Protein AF-A0A251R6C5-F1 (afdb_monomer_lite)

InterPro domains:
  IPR000308 14-3-3 protein [PTHR18860] (1-71)
  IPR023409 14-3-3 protein, conserved site [PS00796] (22-32)
  IPR023410 14-3-3 domain [PF00244] (1-71)
  IPR023410 14-3-3 domain [SM00101] (1-84)
  IPR036815 14-3-3 domain superfamily [G3DSA:1.20.190.20] (1-75)
  IPR036815 14-3-3 domain superfamily [SSF48445] (1-71)

Sequence (87 aa):
MMEFVEKVLASAEKEELTVEERNLLSVAYKNVIGARRASWRIISSIEQKEENRGNDDYVAMIRDYRSKIETCDGISRLPLFLYGPNF

Foldseek 3Di:
DVVVLVVVVVVCVVPPDDPVRVVVSVVVVCVLLVVLVVVLVVLVVVLVVVVVVVVVVVNVVSVVVSVVSCVVRVCVPPDCVVVDPDD

pLDDT: mean 71.57, std 14.41, range [37.53, 87.12]

Secondary structure (DSSP, 8-state):
-HHHHHHHHHHHTTS---HHHHHHHHHHHHHHHHHHHHHHHHHHHHHHHHHTTT-HHHHHHHHHHHHHHHHHS-GGGS-GGGSSS--

Radius of gyration: 17.15 Å; chains: 1; bounding box: 37×20×48 Å

Organism: Prunus persica (NCBI:txid3760)

Structure (mmCIF, N/CA/C/O backbone):
data_AF-A0A251R6C5-F1
#
_entry.id   AF-A0A251R6C5-F1
#
loop_
_atom_site.group_PDB
_atom_site.id
_atom_site.type_symbol
_atom_site.label_atom_id
_atom_site.label_alt_id
_atom_site.label_comp_id
_atom_site.label_asym_id
_atom_site.label_entity_id
_atom_site.label_seq_id
_atom_site.pdbx_PDB_ins_code
_atom_site.Cartn_x
_atom_site.Cartn_y
_atom_site.Cartn_z
_atom_site.occupancy
_atom_site.B_iso_or_equiv
_atom_site.auth_seq_id
_atom_site.auth_comp_id
_atom_site.auth_asym_id
_atom_site.auth_atom_id
_atom_site.pdbx_PDB_model_num
ATOM 1 N N . MET A 1 1 ? -2.529 0.720 -14.514 1.00 57.66 1 MET A N 1
ATOM 2 C CA . MET A 1 1 ? -1.104 1.146 -14.519 1.00 57.66 1 MET A CA 1
ATOM 3 C C . MET A 1 1 ? -0.180 -0.007 -14.133 1.00 57.66 1 MET A C 1
ATOM 5 O O . MET A 1 1 ? 0.720 -0.303 -14.902 1.00 57.66 1 MET A O 1
ATOM 9 N N . MET A 1 2 ? -0.426 -0.697 -13.012 1.00 53.88 2 MET A N 1
ATOM 10 C CA . MET A 1 2 ? 0.351 -1.883 -12.610 1.00 53.88 2 MET A CA 1
ATOM 11 C C . MET A 1 2 ? 0.255 -3.026 -13.641 1.00 53.88 2 MET A C 1
ATOM 13 O O . MET A 1 2 ? 1.284 -3.527 -14.066 1.00 53.88 2 MET A O 1
ATOM 17 N N . GLU A 1 3 ? -0.940 -3.293 -14.181 1.00 60.97 3 GLU A N 1
ATOM 18 C CA . GLU A 1 3 ? -1.142 -4.242 -15.296 1.00 60.97 3 GLU A CA 1
ATOM 19 C C . GLU A 1 3 ? -0.340 -3.891 -16.559 1.00 60.97 3 GLU A C 1
ATOM 21 O O . GLU A 1 3 ? 0.063 -4.765 -17.316 1.00 60.97 3 GLU A O 1
ATOM 26 N N . PHE A 1 4 ? -0.097 -2.600 -16.806 1.00 59.81 4 PHE A N 1
ATOM 27 C CA . PHE A 1 4 ? 0.650 -2.157 -17.984 1.00 59.81 4 PHE A CA 1
ATOM 28 C C . PHE A 1 4 ? 2.150 -2.392 -17.792 1.00 59.81 4 PHE A C 1
ATOM 30 O O . PHE A 1 4 ? 2.822 -2.850 -18.706 1.00 59.81 4 PHE A O 1
ATOM 37 N N . VAL A 1 5 ? 2.657 -2.143 -16.581 1.00 62.75 5 VAL A N 1
ATOM 38 C CA . VAL A 1 5 ? 4.038 -2.458 -16.187 1.00 62.75 5 VAL A CA 1
ATOM 39 C C . VAL A 1 5 ? 4.277 -3.968 -16.220 1.00 62.75 5 VAL A C 1
ATOM 41 O O . VAL A 1 5 ? 5.292 -4.414 -16.741 1.00 62.75 5 VAL A O 1
ATOM 44 N N . GLU A 1 6 ? 3.325 -4.757 -15.727 1.00 64.06 6 GLU A N 1
ATOM 45 C CA . GLU A 1 6 ? 3.396 -6.219 -15.719 1.00 64.06 6 GLU A CA 1
ATOM 46 C C . GLU A 1 6 ? 3.345 -6.803 -17.137 1.00 64.06 6 GLU A C 1
ATOM 48 O O . GLU A 1 6 ? 4.129 -7.683 -17.477 1.00 64.06 6 GLU A O 1
ATOM 53 N N . LYS A 1 7 ? 2.506 -6.240 -18.015 1.00 65.12 7 LYS A N 1
ATOM 54 C CA . LYS A 1 7 ? 2.451 -6.617 -19.432 1.00 65.12 7 LYS A CA 1
ATOM 55 C C . LYS A 1 7 ? 3.731 -6.252 -20.190 1.00 65.12 7 LYS A C 1
ATOM 57 O O . LYS A 1 7 ? 4.171 -7.041 -21.019 1.00 65.12 7 LYS A O 1
ATOM 62 N N . VAL A 1 8 ? 4.335 -5.097 -19.890 1.00 63.50 8 VAL A N 1
ATOM 63 C CA . VAL A 1 8 ? 5.631 -4.680 -20.456 1.00 63.50 8 VAL A CA 1
ATOM 64 C C . VAL A 1 8 ? 6.759 -5.595 -19.970 1.00 63.50 8 VAL A C 1
ATOM 66 O O . VAL A 1 8 ? 7.589 -6.005 -20.775 1.00 63.50 8 VAL A O 1
ATOM 69 N N . LEU A 1 9 ? 6.756 -5.984 -18.690 1.00 59.97 9 LEU A N 1
ATOM 70 C CA . LE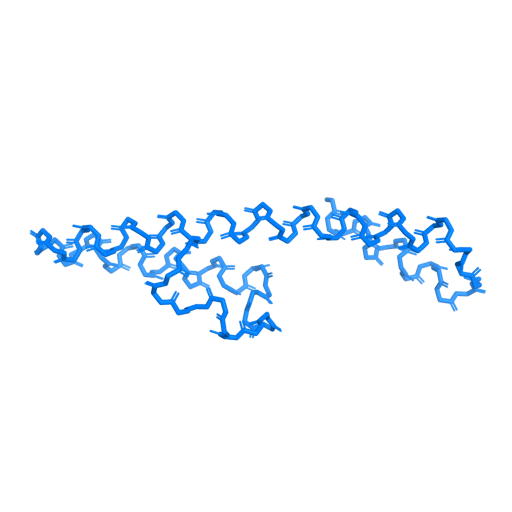U A 1 9 ? 7.698 -6.966 -18.141 1.00 59.97 9 LEU A CA 1
ATOM 71 C C . LEU A 1 9 ? 7.529 -8.348 -18.789 1.00 59.97 9 LEU A C 1
ATOM 73 O O . LEU A 1 9 ? 8.519 -8.955 -19.178 1.00 59.97 9 LEU A O 1
ATOM 77 N N . ALA A 1 10 ? 6.292 -8.811 -18.982 1.00 62.56 10 ALA A N 1
ATOM 78 C CA . ALA A 1 10 ? 6.004 -10.095 -19.624 1.00 62.56 10 ALA A CA 1
ATOM 79 C C . ALA A 1 10 ? 6.408 -10.131 -21.111 1.00 62.56 10 ALA A C 1
ATOM 81 O O . ALA A 1 10 ? 6.789 -11.181 -21.626 1.00 62.56 10 ALA A O 1
ATOM 82 N N . SER A 1 11 ? 6.349 -8.999 -21.823 1.00 58.34 11 SER A N 1
ATOM 83 C CA . SER A 1 11 ? 6.894 -8.897 -23.185 1.00 58.34 11 SER A CA 1
ATOM 84 C C . SER A 1 11 ? 8.419 -8.778 -23.214 1.00 58.34 11 SER A C 1
ATOM 86 O O . SER A 1 11 ? 9.044 -9.226 -24.172 1.00 58.34 11 SER A O 1
ATOM 88 N N . ALA A 1 12 ? 9.010 -8.214 -22.162 1.00 56.09 12 ALA A N 1
ATOM 89 C CA . ALA A 1 12 ? 10.442 -7.989 -22.030 1.00 56.09 12 ALA A CA 1
ATOM 90 C C . ALA A 1 12 ? 11.246 -9.242 -21.642 1.00 56.09 12 ALA A C 1
ATOM 92 O O . ALA A 1 12 ? 12.465 -9.232 -21.726 1.00 56.09 12 ALA A O 1
ATOM 93 N N . GLU A 1 13 ? 10.611 -10.354 -21.264 1.00 53.97 13 GLU A N 1
ATOM 94 C CA . GLU A 1 13 ? 11.336 -11.621 -21.056 1.00 53.97 13 GLU A CA 1
ATOM 95 C C . GLU A 1 13 ? 11.968 -12.175 -22.350 1.00 53.97 13 GLU A C 1
ATOM 97 O O . GLU A 1 13 ? 12.814 -13.065 -22.289 1.00 53.97 13 GLU A O 1
ATOM 102 N N . LYS A 1 14 ? 11.578 -11.656 -23.525 1.00 52.41 14 LYS A N 1
ATOM 103 C CA . LYS A 1 14 ? 12.099 -12.083 -24.834 1.00 52.41 14 LYS A CA 1
ATOM 104 C C . LYS A 1 14 ? 13.194 -11.181 -25.413 1.00 52.41 14 LYS A C 1
ATOM 106 O O . LYS A 1 14 ? 13.890 -11.626 -26.320 1.00 52.41 14 LYS A O 1
ATOM 111 N N . GLU A 1 15 ? 13.369 -9.966 -24.896 1.00 58.78 15 GLU A N 1
ATOM 112 C CA . GLU A 1 15 ? 14.399 -9.010 -25.327 1.00 58.78 15 GLU A CA 1
ATOM 113 C C . GLU A 1 15 ? 15.054 -8.386 -24.089 1.00 58.78 15 GLU A C 1
ATOM 115 O O . GLU A 1 15 ? 14.365 -7.854 -23.222 1.00 58.78 15 GLU A O 1
ATOM 120 N N . GLU A 1 16 ? 16.384 -8.460 -23.971 1.00 65.00 16 GLU A N 1
ATOM 121 C CA . GLU A 1 16 ? 17.100 -7.858 -22.841 1.00 65.00 16 GLU A CA 1
ATOM 122 C C . GLU A 1 16 ? 16.806 -6.353 -22.755 1.00 65.00 16 GLU A C 1
ATOM 124 O O . GLU A 1 16 ? 17.249 -5.571 -23.593 1.00 65.00 16 GLU A O 1
ATOM 129 N N . LEU A 1 17 ? 16.070 -5.947 -21.713 1.00 66.88 17 LEU A N 1
ATOM 130 C CA . LEU A 1 17 ? 15.787 -4.538 -21.436 1.00 66.88 17 LEU A CA 1
ATOM 131 C C . LEU A 1 17 ? 17.083 -3.746 -21.304 1.00 66.88 17 LEU A C 1
ATOM 133 O O . LEU A 1 17 ? 17.961 -4.090 -20.499 1.00 66.88 17 LEU A O 1
ATOM 137 N N . THR A 1 18 ? 17.135 -2.627 -22.018 1.00 78.62 18 THR A N 1
ATOM 138 C CA . THR A 1 18 ? 18.217 -1.652 -21.901 1.00 78.62 18 THR A CA 1
ATOM 139 C C . THR A 1 18 ? 18.247 -1.033 -20.497 1.00 78.62 18 THR A C 1
ATOM 141 O O . THR A 1 18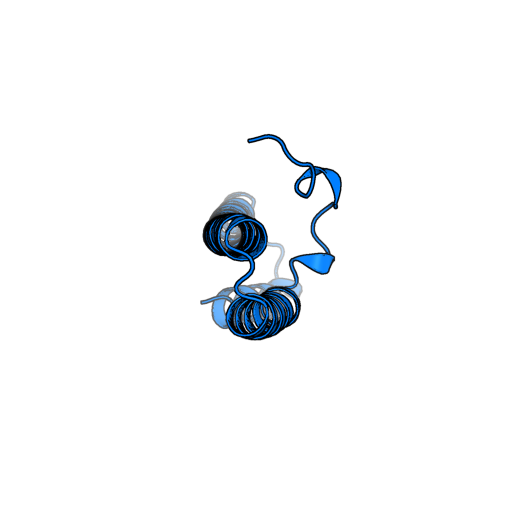 ? 17.284 -1.099 -19.718 1.00 78.62 18 THR A O 1
ATOM 144 N N . VAL A 1 19 ? 19.385 -0.437 -20.131 1.00 78.56 19 VAL A N 1
ATOM 145 C CA . VAL A 1 19 ? 19.584 0.166 -18.802 1.00 78.56 19 VAL A CA 1
ATOM 146 C C . VAL A 1 19 ? 18.552 1.273 -18.549 1.00 78.56 19 VAL A C 1
ATOM 148 O O . VAL A 1 19 ? 18.010 1.390 -17.447 1.00 78.56 19 VAL A O 1
ATOM 151 N N . GLU A 1 20 ? 18.228 2.046 -19.579 1.00 80.12 20 GLU A N 1
ATOM 152 C CA . GLU A 1 20 ? 17.251 3.128 -19.574 1.00 80.12 20 GLU A CA 1
ATOM 153 C C . GLU A 1 20 ? 15.825 2.616 -19.321 1.00 80.12 20 GLU A C 1
ATOM 155 O O . GLU A 1 20 ? 15.124 3.149 -18.456 1.00 80.12 20 GLU A O 1
ATOM 160 N N . GLU A 1 21 ? 15.404 1.547 -20.000 1.00 74.12 21 GLU A N 1
ATOM 161 C CA . GLU A 1 21 ? 14.068 0.959 -19.833 1.00 74.12 21 GLU A CA 1
ATOM 162 C C . GLU A 1 21 ? 13.889 0.345 -18.443 1.00 74.12 21 GLU A C 1
ATOM 164 O O . GLU A 1 21 ? 12.860 0.545 -17.792 1.00 74.12 21 GLU A O 1
ATOM 169 N N . ARG A 1 22 ? 14.925 -0.329 -17.928 1.00 77.12 22 ARG A N 1
ATOM 170 C CA . ARG A 1 22 ? 14.938 -0.856 -16.557 1.00 77.12 22 ARG A CA 1
ATOM 171 C C . ARG A 1 22 ? 14.841 0.258 -15.515 1.00 77.12 22 ARG A C 1
ATOM 173 O O . ARG A 1 22 ? 14.144 0.097 -14.508 1.00 77.1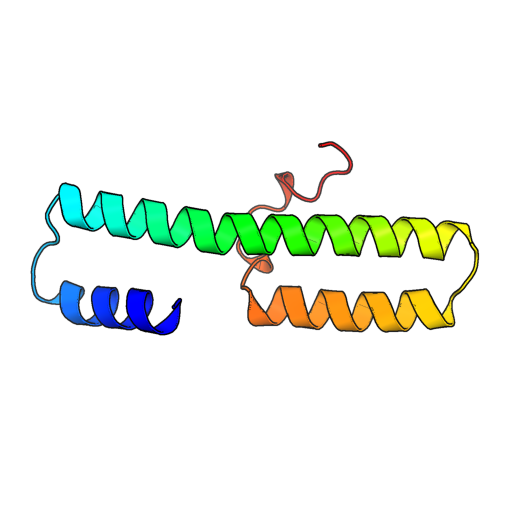2 22 ARG A O 1
ATOM 180 N N . ASN A 1 23 ? 15.514 1.385 -15.741 1.00 80.81 23 ASN A N 1
ATOM 181 C CA . ASN A 1 23 ? 15.424 2.556 -14.871 1.00 80.81 23 ASN A CA 1
ATOM 182 C C . ASN A 1 23 ? 14.016 3.159 -14.894 1.00 80.81 23 ASN A C 1
ATOM 184 O O . ASN A 1 23 ? 13.463 3.445 -13.830 1.00 80.81 23 ASN A O 1
ATOM 188 N N . LEU A 1 24 ? 13.401 3.286 -16.072 1.00 81.75 24 LEU A N 1
ATOM 189 C CA . LEU A 1 24 ? 12.044 3.811 -16.214 1.00 81.75 24 LEU A CA 1
ATOM 190 C C . LEU A 1 24 ? 11.011 2.910 -15.520 1.00 81.75 24 LEU A C 1
ATOM 192 O O . LEU A 1 24 ? 10.182 3.394 -14.746 1.00 81.75 24 LEU A O 1
ATOM 196 N N . LEU A 1 25 ? 11.120 1.592 -15.720 1.00 77.31 25 LEU A N 1
ATOM 197 C CA . LEU A 1 25 ? 10.317 0.583 -15.025 1.00 77.31 25 LEU A CA 1
ATOM 198 C C . LEU A 1 25 ? 10.507 0.671 -13.508 1.00 77.31 25 LEU A C 1
ATOM 200 O O . LEU A 1 25 ? 9.531 0.674 -12.758 1.00 77.31 25 LEU A O 1
ATOM 204 N N . SER A 1 26 ? 11.750 0.821 -13.048 1.00 78.69 26 SER A N 1
ATOM 205 C CA . SER A 1 26 ? 12.067 0.960 -11.625 1.00 78.69 26 SER A CA 1
ATOM 206 C C . SER A 1 26 ? 11.467 2.229 -11.014 1.00 78.69 26 SER A C 1
ATOM 208 O O . SER A 1 26 ? 10.955 2.181 -9.896 1.00 78.69 26 SER A O 1
ATOM 210 N N . VAL A 1 27 ? 11.505 3.363 -11.720 1.00 81.69 27 VAL A N 1
ATOM 211 C CA . VAL A 1 27 ? 10.904 4.629 -11.266 1.00 81.69 27 VAL A CA 1
ATOM 212 C C . VAL A 1 27 ? 9.383 4.513 -11.214 1.00 81.69 27 VAL A C 1
ATOM 214 O O . VAL A 1 27 ? 8.781 4.861 -10.198 1.00 81.69 27 VAL A O 1
ATOM 217 N N . ALA A 1 28 ? 8.762 3.968 -12.262 1.00 77.81 28 ALA A N 1
ATOM 218 C CA . ALA A 1 28 ? 7.320 3.751 -12.303 1.00 77.81 28 ALA A CA 1
ATOM 219 C C . ALA A 1 28 ? 6.862 2.840 -11.152 1.00 77.81 28 ALA A C 1
ATOM 221 O O . ALA A 1 28 ? 5.941 3.184 -10.410 1.00 77.81 28 ALA A O 1
ATOM 222 N N . TYR A 1 29 ? 7.560 1.722 -10.939 1.00 77.25 29 TYR A N 1
ATOM 223 C CA . TYR A 1 29 ? 7.255 0.776 -9.870 1.00 77.25 29 TYR A CA 1
ATOM 224 C C . TYR A 1 29 ? 7.441 1.395 -8.474 1.00 77.25 29 TYR A C 1
ATOM 226 O O . TYR A 1 29 ? 6.561 1.276 -7.619 1.00 77.25 29 TYR A O 1
ATOM 234 N N . LYS A 1 30 ? 8.540 2.133 -8.248 1.00 78.44 30 LYS A N 1
ATOM 235 C CA . LYS A 1 30 ? 8.789 2.853 -6.985 1.00 78.44 30 LYS A CA 1
ATOM 236 C C . LYS A 1 30 ? 7.722 3.905 -6.694 1.00 78.44 30 LYS A C 1
ATOM 238 O O . LYS A 1 30 ? 7.299 4.011 -5.547 1.00 78.44 30 LYS A O 1
ATOM 243 N N . ASN A 1 31 ? 7.265 4.647 -7.700 1.00 79.44 31 ASN A N 1
ATOM 244 C CA . ASN A 1 31 ? 6.235 5.673 -7.526 1.00 79.44 31 ASN A CA 1
ATOM 245 C C . ASN A 1 31 ? 4.877 5.063 -7.170 1.00 79.44 31 ASN A C 1
ATOM 247 O O . ASN A 1 31 ? 4.216 5.530 -6.242 1.00 79.44 31 ASN A O 1
ATOM 251 N N . VAL A 1 32 ? 4.487 3.984 -7.853 1.00 78.56 32 VAL A N 1
ATOM 252 C CA . VAL A 1 32 ? 3.232 3.277 -7.565 1.00 78.56 32 VAL A CA 1
ATOM 253 C C . VAL A 1 32 ? 3.254 2.692 -6.151 1.00 78.56 32 VAL A C 1
ATOM 255 O O . VAL A 1 32 ? 2.314 2.903 -5.388 1.00 78.56 32 VAL A O 1
ATOM 258 N N . ILE A 1 33 ? 4.339 2.019 -5.757 1.00 79.75 33 ILE A N 1
ATOM 259 C CA . ILE A 1 33 ? 4.482 1.495 -4.390 1.00 79.75 33 ILE A CA 1
ATOM 260 C C . ILE A 1 33 ? 4.559 2.623 -3.354 1.00 79.75 33 ILE A C 1
ATOM 262 O O . ILE A 1 33 ? 3.990 2.502 -2.270 1.00 79.75 33 ILE A O 1
ATOM 266 N N . GLY A 1 34 ? 5.247 3.720 -3.667 1.00 80.00 34 GLY A N 1
ATOM 267 C CA . GLY A 1 34 ? 5.383 4.877 -2.785 1.00 80.00 34 GLY A CA 1
ATOM 268 C C . GLY A 1 34 ? 4.035 5.514 -2.448 1.00 80.00 34 GLY A C 1
ATOM 269 O O . GLY A 1 34 ? 3.751 5.749 -1.274 1.00 80.00 34 GLY A O 1
ATOM 270 N N . ALA A 1 35 ? 3.176 5.712 -3.452 1.00 80.56 35 ALA A N 1
ATOM 271 C CA . ALA A 1 35 ? 1.826 6.232 -3.250 1.00 80.56 35 ALA A CA 1
ATOM 272 C C . ALA A 1 35 ? 0.982 5.291 -2.372 1.00 80.56 35 ALA A C 1
ATOM 274 O O . ALA A 1 35 ? 0.352 5.735 -1.414 1.00 80.56 35 ALA A O 1
ATOM 275 N N . ARG A 1 36 ? 1.052 3.979 -2.628 1.00 80.94 36 ARG A N 1
ATOM 276 C CA . ARG A 1 36 ? 0.335 2.951 -1.853 1.00 80.94 36 ARG A CA 1
ATOM 277 C C . ARG A 1 36 ? 0.782 2.891 -0.391 1.00 80.94 36 ARG A C 1
ATOM 279 O O . ARG A 1 36 ? -0.050 2.869 0.512 1.00 80.94 36 ARG A O 1
ATOM 286 N N . ARG A 1 37 ? 2.093 2.964 -0.134 1.00 82.94 37 ARG A N 1
ATOM 287 C CA . ARG A 1 37 ? 2.648 3.071 1.229 1.00 82.94 37 ARG A CA 1
ATOM 288 C C . ARG A 1 37 ? 2.193 4.339 1.942 1.00 82.94 37 ARG A C 1
ATOM 290 O O . ARG A 1 37 ? 1.920 4.295 3.137 1.00 82.94 37 ARG A O 1
ATOM 297 N N . ALA A 1 38 ? 2.125 5.470 1.240 1.00 83.75 38 ALA A N 1
ATOM 298 C CA . ALA A 1 38 ? 1.613 6.705 1.822 1.00 83.75 38 ALA A CA 1
ATOM 299 C C . ALA A 1 38 ? 0.144 6.551 2.243 1.00 83.75 38 ALA A C 1
ATOM 301 O O . ALA A 1 38 ? -0.180 6.865 3.385 1.00 83.75 38 ALA A O 1
ATOM 302 N N . SER A 1 39 ? -0.709 5.987 1.382 1.00 85.19 39 SER A N 1
ATOM 303 C CA . SER A 1 39 ? -2.105 5.682 1.719 1.00 85.19 39 SER A CA 1
ATOM 304 C C . SER A 1 39 ? -2.225 4.749 2.924 1.00 85.19 39 SER A C 1
ATOM 306 O O . SER A 1 39 ? -2.992 5.038 3.840 1.00 85.19 39 SER A O 1
ATOM 308 N N . TRP A 1 40 ? -1.430 3.676 2.970 1.00 83.69 40 TRP A N 1
ATOM 309 C CA . TRP A 1 40 ? -1.427 2.745 4.099 1.00 83.69 40 TRP A CA 1
ATOM 310 C C . TRP A 1 40 ? -1.033 3.436 5.418 1.00 83.69 40 TRP A C 1
ATOM 312 O O . TRP A 1 40 ? -1.738 3.292 6.412 1.00 83.69 40 TRP A O 1
ATOM 322 N N . ARG A 1 41 ? 0.020 4.270 5.425 1.00 84.75 41 ARG A N 1
ATOM 323 C CA . ARG A 1 41 ? 0.434 5.025 6.627 1.00 84.75 41 ARG A CA 1
ATOM 324 C C . ARG A 1 41 ? -0.659 5.958 7.147 1.00 84.75 41 ARG A C 1
ATOM 326 O O . ARG A 1 41 ? -0.850 6.060 8.357 1.00 84.75 41 ARG A O 1
ATOM 333 N N . ILE A 1 42 ? -1.379 6.632 6.248 1.00 86.44 42 ILE A N 1
ATOM 334 C CA . ILE A 1 42 ? -2.493 7.516 6.622 1.00 86.44 42 ILE A CA 1
ATOM 335 C C . ILE A 1 42 ? -3.583 6.709 7.329 1.00 86.44 42 ILE A C 1
ATOM 337 O O . ILE A 1 42 ? -4.062 7.120 8.382 1.00 86.44 42 ILE A O 1
ATOM 341 N N . ILE A 1 43 ? -3.937 5.546 6.786 1.00 85.62 43 ILE A N 1
ATOM 342 C CA . ILE A 1 43 ? -4.990 4.689 7.340 1.00 85.62 43 ILE A CA 1
ATOM 343 C C . ILE A 1 43 ? -4.584 4.134 8.704 1.00 85.62 43 ILE A C 1
ATOM 345 O O . ILE A 1 43 ? -5.378 4.218 9.634 1.00 85.62 43 ILE A O 1
ATOM 349 N N . SER A 1 44 ? -3.339 3.679 8.865 1.00 84.56 44 SER A N 1
ATOM 350 C CA . SER A 1 44 ? -2.812 3.248 10.167 1.00 84.56 44 SER A CA 1
ATOM 351 C C . SER A 1 44 ? -2.822 4.383 11.201 1.00 84.56 44 SER A C 1
ATOM 353 O O . SER A 1 44 ? -3.140 4.163 12.366 1.00 84.56 44 SER A O 1
ATOM 355 N N . SER A 1 45 ? -2.539 5.626 10.787 1.00 84.81 45 SER A N 1
ATOM 356 C CA . SER A 1 45 ? -2.643 6.790 11.679 1.00 84.81 45 SER A CA 1
ATOM 357 C C . SER A 1 45 ? -4.092 7.097 12.083 1.00 84.81 45 SER A C 1
ATOM 359 O O . SER A 1 45 ? -4.333 7.522 13.213 1.00 84.81 45 SER A O 1
ATOM 361 N N . ILE A 1 46 ? -5.058 6.891 11.182 1.00 86.06 46 ILE A N 1
ATOM 362 C CA . ILE A 1 46 ? -6.489 7.059 11.478 1.00 86.06 46 ILE A CA 1
ATOM 363 C C . ILE A 1 46 ? -6.970 5.951 12.422 1.00 86.06 46 ILE A C 1
ATOM 365 O O . ILE A 1 46 ? -7.640 6.267 13.400 1.00 86.06 46 ILE A O 1
ATOM 369 N N . GLU A 1 47 ? -6.570 4.695 12.190 1.00 84.00 47 GLU A N 1
ATOM 370 C CA . GLU A 1 47 ? -6.859 3.555 13.077 1.00 84.00 47 GLU A CA 1
ATOM 371 C C . GLU A 1 47 ? -6.447 3.878 14.517 1.00 84.00 47 GLU A C 1
ATOM 373 O O . GLU A 1 47 ? -7.270 3.833 15.427 1.00 84.00 47 GLU A O 1
ATOM 378 N N . GLN A 1 48 ? -5.201 4.319 14.706 1.00 82.25 48 GLN A N 1
ATOM 379 C CA . GLN A 1 48 ? -4.661 4.634 16.026 1.00 82.25 48 GLN A CA 1
ATOM 380 C C . GLN A 1 48 ? -5.370 5.825 16.696 1.00 82.25 48 GLN A C 1
ATOM 382 O O . GLN A 1 48 ? -5.517 5.868 17.918 1.00 82.25 48 GLN A O 1
ATOM 387 N N . LYS A 1 49 ? -5.828 6.812 15.915 1.00 86.75 49 LYS A N 1
ATOM 388 C CA . LYS A 1 49 ? -6.606 7.945 16.444 1.00 86.75 49 LYS A CA 1
ATOM 389 C C . LYS A 1 49 ? -8.000 7.528 16.897 1.00 86.75 49 LYS A C 1
ATOM 391 O O . LYS A 1 49 ? -8.462 8.051 17.907 1.00 86.75 49 LYS A O 1
ATOM 396 N N . GLU A 1 50 ? -8.661 6.639 16.164 1.00 84.88 50 GLU A N 1
ATOM 397 C CA . GLU A 1 50 ? -10.001 6.158 16.517 1.00 84.88 50 GLU A CA 1
ATOM 398 C C . GLU A 1 50 ? -9.965 5.135 17.661 1.00 84.88 50 GLU A C 1
ATOM 400 O O . GLU A 1 50 ? -10.832 5.175 18.532 1.00 84.88 50 GLU A O 1
ATOM 405 N N . GLU A 1 51 ? -8.912 4.317 17.751 1.00 84.25 51 GLU A N 1
ATOM 406 C CA . GLU A 1 51 ? -8.668 3.429 18.897 1.00 84.25 51 GLU A CA 1
ATOM 407 C C . GLU A 1 51 ? -8.511 4.237 20.197 1.00 84.25 51 GLU A C 1
ATOM 409 O O . GLU A 1 51 ? -9.156 3.944 21.201 1.00 84.25 51 GLU A O 1
ATOM 414 N N . ASN A 1 52 ? -7.779 5.356 20.153 1.00 82.88 52 ASN A N 1
ATOM 415 C CA . ASN A 1 52 ? -7.658 6.277 21.291 1.00 82.88 52 ASN A CA 1
ATOM 416 C C . ASN A 1 52 ? -8.973 6.982 21.676 1.00 82.88 52 ASN A C 1
ATOM 418 O O . ASN A 1 52 ? -9.077 7.518 22.780 1.00 82.88 52 ASN A O 1
ATOM 422 N N . ARG A 1 53 ? -9.964 7.027 20.778 1.00 85.06 53 ARG A N 1
ATOM 423 C CA . ARG A 1 53 ? -11.295 7.592 21.051 1.00 85.06 53 ARG A CA 1
ATOM 424 C C . ARG A 1 53 ? -12.276 6.559 21.612 1.00 85.06 53 ARG A C 1
ATOM 426 O O . ARG A 1 53 ? -13.363 6.959 22.019 1.00 85.06 53 ARG A O 1
ATOM 433 N N . GLY A 1 54 ? -11.907 5.275 21.651 1.00 83.31 54 GLY A N 1
ATOM 434 C CA . GLY A 1 54 ? -12.765 4.185 22.132 1.00 83.31 54 GLY A CA 1
ATOM 435 C C . GLY A 1 54 ? -13.924 3.848 21.189 1.00 83.31 54 GLY A C 1
ATOM 436 O O . GLY A 1 54 ? -14.969 3.389 21.638 1.00 83.31 54 GLY A O 1
ATOM 437 N N . ASN A 1 55 ? -13.772 4.134 19.892 1.00 80.38 55 ASN A N 1
ATOM 438 C CA . ASN A 1 55 ? -14.816 3.951 18.882 1.00 80.38 55 ASN A CA 1
ATOM 439 C C . ASN A 1 55 ? -14.644 2.596 18.166 1.00 80.38 55 ASN A C 1
ATOM 441 O O . ASN A 1 55 ? -14.275 2.535 16.990 1.00 80.38 55 ASN A O 1
ATOM 445 N N . ASP A 1 56 ? -14.892 1.503 18.890 1.00 80.88 56 ASP A N 1
ATOM 446 C CA . ASP A 1 56 ? -14.558 0.133 18.462 1.00 80.88 56 ASP A CA 1
ATOM 447 C C . ASP A 1 56 ? -15.206 -0.286 17.126 1.00 80.88 56 ASP A C 1
ATOM 449 O O . ASP A 1 56 ? -14.566 -0.960 16.315 1.00 80.88 56 ASP A O 1
ATOM 453 N N . ASP A 1 57 ? -16.425 0.182 16.835 1.00 84.25 57 ASP A N 1
ATOM 454 C CA . ASP A 1 57 ? -17.115 -0.091 15.563 1.00 84.25 57 ASP A CA 1
ATOM 455 C C . ASP A 1 57 ? -16.369 0.508 14.356 1.00 84.25 57 ASP A C 1
ATOM 457 O O . ASP A 1 57 ? -16.235 -0.120 13.300 1.00 84.25 57 ASP A O 1
ATOM 461 N N . TYR A 1 58 ? -15.832 1.723 14.510 1.00 82.50 58 TYR A N 1
ATOM 462 C CA . TYR A 1 58 ? -15.051 2.381 13.462 1.00 82.50 58 TYR A CA 1
ATOM 463 C C . TYR A 1 58 ? -13.671 1.745 13.313 1.00 82.50 58 TYR A C 1
ATOM 465 O O . TYR A 1 58 ? -13.193 1.584 12.189 1.00 82.50 58 TYR A O 1
ATOM 473 N N . VAL A 1 59 ? -13.049 1.330 14.420 1.00 84.31 59 VAL A N 1
ATOM 474 C CA . VAL A 1 59 ? -11.766 0.613 14.397 1.00 84.31 59 VAL A CA 1
ATOM 475 C C . VAL A 1 59 ? -11.899 -0.704 13.631 1.00 84.31 59 VAL A C 1
ATOM 477 O O . VAL A 1 59 ? -11.051 -1.004 12.789 1.00 84.31 59 VAL A O 1
ATOM 480 N N . ALA A 1 60 ? -12.984 -1.457 13.841 1.00 86.62 60 ALA A N 1
ATOM 481 C CA . ALA A 1 60 ? -13.256 -2.684 13.092 1.00 86.62 60 ALA A CA 1
ATOM 482 C C . ALA A 1 60 ? -13.384 -2.423 11.579 1.00 86.62 60 ALA A C 1
ATOM 484 O O . ALA A 1 60 ? -12.737 -3.097 10.774 1.00 86.62 60 ALA A O 1
ATOM 485 N N . MET A 1 61 ? -14.134 -1.388 11.183 1.00 87.12 61 MET A N 1
ATOM 486 C CA . MET A 1 61 ? -14.291 -1.019 9.771 1.00 87.12 61 MET A CA 1
ATOM 487 C C . MET A 1 61 ? -12.966 -0.578 9.123 1.00 87.12 61 MET A C 1
ATOM 489 O O . MET A 1 61 ? -12.680 -0.922 7.972 1.00 87.12 61 MET A O 1
ATOM 493 N N . ILE A 1 62 ? -12.135 0.168 9.859 1.00 85.75 62 ILE A N 1
ATOM 494 C CA . ILE A 1 62 ? -10.818 0.623 9.396 1.00 85.75 62 ILE A CA 1
ATOM 495 C C . ILE A 1 62 ? -9.854 -0.561 9.244 1.00 85.75 62 ILE A C 1
ATOM 497 O O . ILE A 1 62 ? -9.121 -0.619 8.254 1.00 85.75 62 ILE A O 1
ATOM 501 N N . ARG A 1 63 ? -9.883 -1.532 10.166 1.00 84.94 63 ARG A N 1
ATOM 502 C CA . ARG A 1 63 ? -9.084 -2.766 10.078 1.00 84.94 63 ARG A CA 1
ATOM 503 C C . ARG A 1 63 ? -9.426 -3.588 8.841 1.00 84.94 63 ARG A C 1
ATOM 505 O O . ARG A 1 63 ? -8.518 -4.000 8.118 1.00 84.94 63 ARG A O 1
ATOM 512 N N . ASP A 1 64 ? -10.711 -3.750 8.538 1.00 87.12 64 ASP A N 1
ATOM 513 C CA . ASP A 1 64 ? -11.156 -4.432 7.318 1.00 87.12 64 ASP A CA 1
ATOM 514 C C . ASP A 1 64 ? -10.671 -3.714 6.053 1.00 87.12 64 ASP A C 1
ATOM 516 O O . ASP A 1 64 ? -10.213 -4.341 5.092 1.00 87.12 64 ASP A O 1
ATOM 520 N N . TYR A 1 65 ? -10.735 -2.381 6.045 1.00 85.25 65 TYR A N 1
ATOM 521 C CA . TYR A 1 65 ? -10.250 -1.581 4.924 1.00 85.25 65 TYR A CA 1
ATOM 522 C C . TYR A 1 65 ? -8.727 -1.682 4.757 1.00 85.25 65 TYR A C 1
ATOM 524 O O . TYR A 1 65 ? -8.228 -1.831 3.639 1.00 85.25 65 TYR A O 1
ATOM 532 N N . ARG A 1 66 ? -7.980 -1.688 5.865 1.00 81.62 66 ARG A N 1
ATOM 533 C CA . ARG A 1 66 ? -6.529 -1.894 5.872 1.00 81.62 66 ARG A CA 1
ATOM 534 C C . ARG A 1 66 ? -6.152 -3.277 5.339 1.00 81.62 66 ARG A C 1
ATOM 536 O O . ARG A 1 66 ? -5.259 -3.366 4.500 1.00 81.62 66 ARG A O 1
ATOM 543 N N . SER A 1 67 ? -6.858 -4.330 5.750 1.00 82.00 67 SER A N 1
ATOM 544 C CA . SER A 1 67 ? -6.620 -5.697 5.268 1.00 82.00 67 SER A CA 1
ATOM 545 C C . SER A 1 67 ? -6.850 -5.824 3.756 1.00 82.00 67 SER A C 1
ATOM 547 O O . SER A 1 67 ? -6.046 -6.435 3.044 1.00 82.00 67 SER A O 1
ATOM 549 N N . LYS A 1 68 ? -7.890 -5.164 3.226 1.00 82.19 68 LYS A N 1
ATOM 550 C CA . LYS A 1 68 ? -8.127 -5.083 1.775 1.00 82.19 68 LYS A CA 1
ATOM 551 C C . LYS A 1 68 ? -6.966 -4.409 1.046 1.00 82.19 68 LYS A C 1
ATOM 553 O O . LYS A 1 68 ? -6.534 -4.914 0.015 1.00 82.19 68 LYS A O 1
ATOM 558 N N . ILE A 1 69 ? -6.422 -3.322 1.590 1.00 76.25 69 ILE A N 1
ATOM 559 C CA . ILE A 1 69 ? -5.270 -2.629 0.992 1.00 76.25 69 ILE A CA 1
ATOM 560 C C . ILE A 1 69 ? -4.015 -3.497 1.049 1.00 76.25 69 ILE A C 1
ATOM 562 O O . ILE A 1 69 ? -3.318 -3.615 0.049 1.00 76.25 69 ILE A O 1
ATOM 566 N N . GLU A 1 70 ? -3.739 -4.157 2.173 1.00 74.62 70 GLU A N 1
ATOM 567 C CA . GLU A 1 70 ? -2.584 -5.055 2.305 1.00 74.62 70 GLU A CA 1
ATOM 568 C C . GLU A 1 70 ? -2.645 -6.228 1.315 1.00 74.62 70 GLU A C 1
ATOM 570 O O . GLU A 1 70 ? -1.616 -6.612 0.752 1.00 74.62 70 GLU A O 1
ATOM 575 N N . THR A 1 71 ? -3.851 -6.741 1.050 1.00 71.44 71 THR A N 1
ATOM 576 C CA . THR A 1 71 ? -4.093 -7.835 0.099 1.00 71.44 71 THR A CA 1
ATOM 577 C C . THR A 1 71 ? -4.003 -7.367 -1.356 1.00 71.44 71 THR A C 1
ATOM 579 O O . THR A 1 71 ? -3.356 -8.024 -2.170 1.00 71.44 71 THR A O 1
ATOM 582 N N . CYS A 1 72 ? -4.613 -6.227 -1.699 1.00 66.88 72 CYS A N 1
ATOM 583 C CA . CYS A 1 72 ? -4.606 -5.690 -3.063 1.00 66.88 72 CYS A CA 1
ATOM 584 C C . CYS A 1 72 ? -3.239 -5.146 -3.497 1.00 66.88 72 CYS A C 1
ATOM 586 O O . CYS A 1 72 ? -2.923 -5.173 -4.685 1.00 66.88 72 CYS A O 1
ATOM 588 N N . ASP A 1 73 ? -2.427 -4.658 -2.558 1.00 60.00 73 ASP A N 1
ATOM 589 C CA . ASP A 1 73 ? -1.227 -3.890 -2.894 1.00 60.00 73 ASP A CA 1
ATOM 590 C C . ASP A 1 73 ? 0.078 -4.678 -2.713 1.00 60.00 73 ASP A C 1
ATOM 592 O O . ASP A 1 73 ? 1.157 -4.135 -2.957 1.00 60.00 73 ASP A O 1
ATOM 596 N N . GLY A 1 74 ? 0.008 -5.948 -2.287 1.00 56.81 74 GLY A N 1
ATOM 597 C CA . GLY A 1 74 ? 1.187 -6.800 -2.081 1.00 56.81 74 GLY A CA 1
ATOM 598 C C . GLY A 1 74 ? 2.187 -6.226 -1.065 1.00 56.81 74 GLY A C 1
ATOM 599 O O . GLY A 1 74 ? 3.362 -6.604 -1.059 1.00 56.81 74 GLY A O 1
ATOM 600 N N . 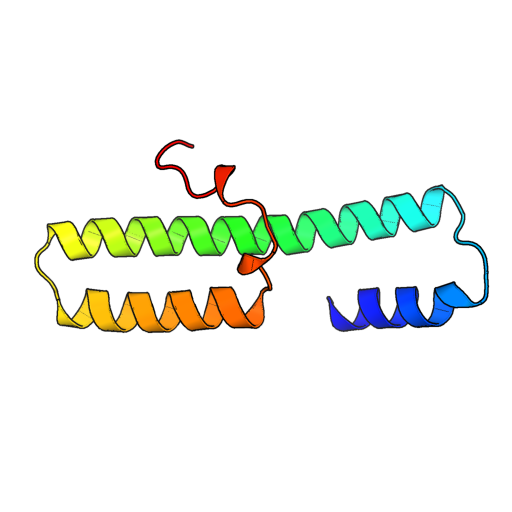ILE A 1 75 ? 1.738 -5.293 -0.213 1.00 57.00 75 ILE A N 1
ATOM 601 C CA . ILE A 1 75 ? 2.573 -4.563 0.756 1.00 57.00 75 ILE A CA 1
ATOM 602 C C . ILE A 1 75 ? 3.137 -5.529 1.804 1.00 57.00 75 ILE A C 1
ATOM 604 O O . ILE A 1 75 ? 4.219 -5.297 2.328 1.00 57.00 75 ILE A O 1
ATOM 608 N N . SER A 1 76 ? 2.486 -6.671 2.025 1.00 50.59 76 SER A N 1
ATOM 609 C CA . SER A 1 76 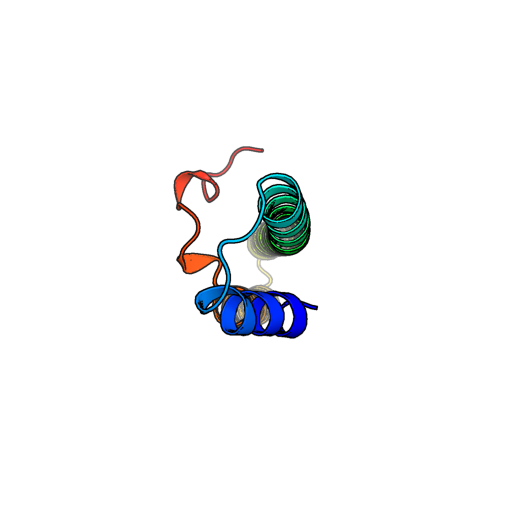? 2.970 -7.780 2.856 1.00 50.59 76 SER A CA 1
ATOM 610 C C . SER A 1 76 ? 4.321 -8.363 2.411 1.00 50.59 76 SER A C 1
ATOM 612 O O . SER A 1 76 ? 5.005 -9.001 3.208 1.00 50.59 76 SER A O 1
ATOM 614 N N . ARG A 1 77 ? 4.752 -8.120 1.164 1.00 49.91 77 ARG A N 1
ATOM 615 C CA . ARG A 1 77 ? 6.092 -8.486 0.669 1.00 49.91 77 ARG A CA 1
ATOM 616 C C . ARG A 1 77 ? 7.134 -7.387 0.888 1.00 49.91 77 ARG A C 1
ATOM 618 O O . ARG A 1 77 ? 8.318 -7.599 0.626 1.00 49.91 77 ARG A O 1
ATOM 625 N N . LEU A 1 78 ? 6.707 -6.207 1.339 1.00 52.69 78 LEU A N 1
ATOM 626 C CA . LEU A 1 78 ? 7.592 -5.108 1.681 1.00 52.69 78 LEU A CA 1
ATOM 627 C C . LEU A 1 78 ? 8.057 -5.272 3.130 1.00 52.69 78 LEU A C 1
ATOM 629 O O . LEU A 1 78 ? 7.256 -5.586 4.007 1.00 52.69 78 LEU A O 1
ATOM 633 N N . PRO A 1 79 ? 9.354 -5.084 3.390 1.00 46.78 79 PRO A N 1
ATOM 634 C CA . PRO A 1 79 ? 9.920 -5.450 4.671 1.00 46.78 79 PRO A CA 1
ATOM 635 C C . PRO A 1 79 ? 9.246 -4.739 5.853 1.00 46.78 79 PRO A C 1
ATOM 637 O O . PRO A 1 79 ? 9.118 -3.510 5.866 1.00 46.78 79 PRO A O 1
ATOM 640 N N . LEU A 1 80 ? 8.897 -5.524 6.876 1.00 47.75 80 LEU A N 1
ATOM 641 C CA . LEU A 1 80 ? 8.262 -5.073 8.120 1.00 47.75 80 LEU A CA 1
ATOM 642 C 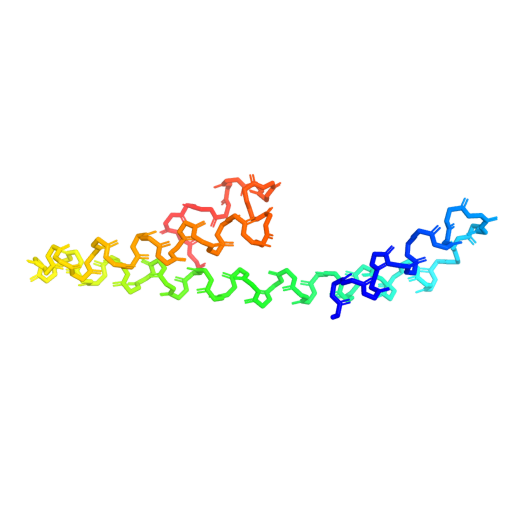C . LEU A 1 80 ? 9.048 -3.990 8.884 1.00 47.75 80 LEU A C 1
ATOM 644 O O . LEU A 1 80 ? 8.498 -3.366 9.782 1.00 47.75 80 LEU A O 1
ATOM 648 N N . PHE A 1 81 ? 10.303 -3.697 8.534 1.00 48.53 81 PHE A N 1
ATOM 649 C CA . PHE A 1 81 ? 11.048 -2.593 9.150 1.00 48.53 81 PHE A CA 1
ATOM 650 C C . PHE A 1 81 ? 10.497 -1.195 8.819 1.00 48.53 81 PHE A C 1
ATOM 652 O O . PHE A 1 81 ? 10.849 -0.237 9.498 1.00 48.53 81 PHE A O 1
ATOM 659 N N . LEU A 1 82 ? 9.599 -1.065 7.834 1.00 44.16 82 LEU A N 1
ATOM 660 C CA . LEU A 1 82 ? 8.826 0.167 7.604 1.00 44.16 82 LEU A CA 1
ATOM 661 C C . LEU A 1 82 ? 7.482 0.204 8.356 1.00 44.16 82 LEU A C 1
ATOM 663 O O . LEU A 1 82 ? 6.783 1.209 8.290 1.00 44.16 82 LEU A O 1
ATOM 667 N N . TYR A 1 83 ? 7.121 -0.875 9.058 1.00 46.53 83 TYR A N 1
ATOM 668 C CA . TYR A 1 83 ? 5.924 -0.983 9.903 1.00 46.53 83 TYR A CA 1
ATOM 669 C C . TYR A 1 83 ? 6.216 -0.651 11.382 1.00 46.53 83 TYR A C 1
ATOM 671 O O . TYR A 1 83 ? 5.379 -0.883 12.251 1.00 46.53 83 TYR A O 1
ATOM 679 N N . GLY A 1 84 ? 7.409 -0.128 11.686 1.00 41.81 84 GLY A N 1
ATOM 680 C CA . GLY A 1 84 ? 7.755 0.376 13.014 1.00 41.81 84 GLY A CA 1
ATOM 681 C C . GLY A 1 84 ? 7.153 1.765 13.275 1.00 41.81 84 GLY A C 1
ATOM 682 O O . GLY A 1 84 ? 6.960 2.530 12.331 1.00 41.81 84 GLY A O 1
ATOM 683 N N . PRO A 1 85 ? 6.882 2.127 14.541 1.00 37.62 85 PRO A N 1
ATOM 684 C CA . PRO A 1 85 ? 6.135 3.327 14.922 1.00 37.62 85 PRO A CA 1
ATOM 685 C C . PRO A 1 85 ? 6.967 4.618 14.832 1.00 37.62 85 PRO A C 1
ATOM 687 O O . PRO A 1 85 ? 6.915 5.433 15.744 1.00 37.62 85 PRO A O 1
ATOM 690 N N . ASN A 1 86 ? 7.769 4.815 13.780 1.00 39.88 86 ASN A N 1
ATOM 691 C CA . ASN A 1 86 ? 8.518 6.055 13.580 1.00 39.88 86 ASN A CA 1
ATOM 692 C C . ASN A 1 86 ? 8.731 6.367 12.084 1.00 39.88 86 ASN A C 1
ATOM 694 O O . ASN A 1 86 ? 9.378 5.590 11.381 1.00 39.88 86 ASN A O 1
ATOM 698 N N . PHE A 1 87 ? 8.248 7.560 11.699 1.00 37.53 87 PHE A N 1
ATOM 699 C CA . PHE A 1 87 ? 8.362 8.328 10.439 1.00 37.53 87 PHE A CA 1
ATOM 700 C C . PHE A 1 87 ? 7.204 8.275 9.414 1.00 37.53 87 PHE A C 1
ATOM 702 O O . PHE A 1 87 ? 7.092 7.363 8.558 1.00 37.53 87 PHE A O 1
#